Protein AF-A0A8C6SEX0-F1 (afdb_monomer)

pLDDT: mean 74.45, std 17.02, range [31.41, 92.81]

Seq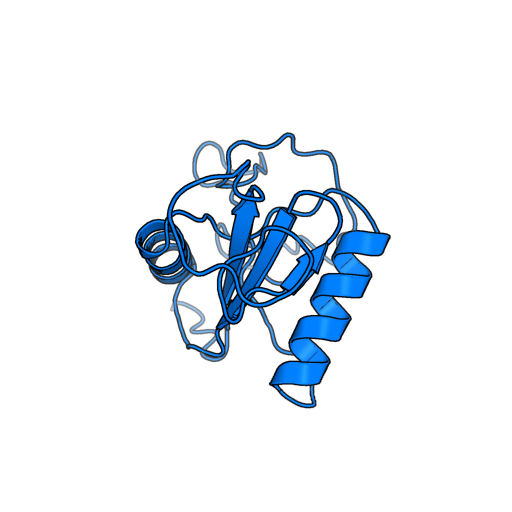uence (132 aa):
MASHCPLTALLCLAGALLTTGTPVNNDHGCPEGWSPFGTRCFKFFNTKATWTVAEKSCQSHGANLASIHSTEENTFIVALINQATGENRRTWIGAQDAIQEGQWMWSDGSVWDYLNWRTGEPNNHGGTSTSL

Radius of gyration: 14.86 Å; Cα contacts (8 Å, |Δi|>4): 209; chains: 1; bounding box: 38×41×29 Å

Nearest PDB structures (foldseek):
  1qdd-assembly1_A  TM=8.536E-01  e=1.589E-04  Homo sapiens
  7jud-assembly2_B  TM=8.936E-01  e=3.970E-04  Homo sapiens
  7l64-assembly1_A  TM=8.865E-01  e=2.436E-04  Homo sapiens
  7juf-assembly2_B  TM=8.482E-01  e=3.514E-04  Homo sapiens
  1tn3-assembly1_A  TM=8.313E-01  e=1.854E-02  Homo sapiens

Solvent-accessible surface area (backbone atoms only — not comparable to full-atom values): 7937 Å² total; per-residue (Å²): 130,85,83,79,75,88,63,26,22,30,30,26,29,29,72,39,56,87,77,90,90,71,95,72,86,70,95,60,54,33,62,90,88,38,48,66,55,87,70,32,20,36,37,80,41,96,45,78,51,54,68,73,56,35,35,53,53,18,46,76,70,74,23,23,22,28,72,63,78,47,72,68,53,50,52,49,52,53,50,53,46,28,71,75,66,78,45,91,59,46,26,36,38,14,46,31,20,82,91,42,84,94,47,73,37,31,70,68,70,54,80,78,77,56,83,85,58,57,95,77,49,90,60,94,79,78,70,69,60,52,64,90

Secondary structure (DSSP, 8-state):
-----TT-EEEEEEE---SSSS---SSSSPPTTPEEETTEEEEEE-----HHHHHHHHHHTT-EEPP---HHHHHHHHHHHHHHHSS---EEEEEE-SSSTT--EETT----------TT-S--SS-SEEE-

Mean predicted aligned error: 10.1 Å

Foldseek 3Di:
DDPCPFFAWFKWKDFQPPDDDDPDPDDDRDPPQWDDDPRMTMHTGRDGDDLVVRQVVNVVVVTGFADDADPVRVVVVQVNCCVVPVDRTWYFGQWWCVVHPPDTDGVVRDDPHDDPDDVCPPPPPDDTTGTD

Structure (mmCIF, N/CA/C/O backbone):
data_AF-A0A8C6SEX0-F1
#
_entry.id   AF-A0A8C6SEX0-F1
#
loop_
_atom_site.group_PDB
_atom_site.id
_atom_site.type_symbol
_atom_site.label_atom_id
_atom_site.label_alt_id
_atom_site.label_comp_id
_atom_site.label_asym_id
_atom_site.label_entity_id
_atom_site.label_seq_id
_atom_site.pdbx_PDB_ins_code
_atom_site.Cartn_x
_atom_site.Cartn_y
_atom_site.Cartn_z
_atom_site.occupancy
_atom_site.B_iso_or_equiv
_atom_site.auth_seq_id
_atom_site.auth_comp_id
_atom_site.auth_asym_id
_atom_site.auth_atom_id
_atom_site.pdbx_PDB_model_num
ATOM 1 N N . MET A 1 1 ? 19.710 9.499 -13.038 1.00 31.41 1 MET A N 1
ATOM 2 C CA . MET A 1 1 ? 19.847 8.045 -13.278 1.00 31.41 1 MET A CA 1
ATOM 3 C C . MET A 1 1 ? 19.084 7.364 -12.158 1.00 31.41 1 MET A C 1
ATOM 5 O O . MET A 1 1 ? 19.311 7.722 -11.012 1.00 31.41 1 MET A O 1
ATOM 9 N N . ALA A 1 2 ? 18.084 6.557 -12.513 1.00 31.77 2 ALA A N 1
ATOM 10 C CA . ALA A 1 2 ? 16.955 6.168 -11.670 1.00 31.77 2 ALA A CA 1
ATOM 11 C C . ALA A 1 2 ? 17.360 5.652 -10.278 1.00 31.77 2 ALA A C 1
ATOM 13 O O . ALA A 1 2 ? 18.127 4.694 -10.155 1.00 31.77 2 ALA A O 1
ATOM 14 N N . SER A 1 3 ? 16.824 6.306 -9.246 1.00 36.91 3 SER A N 1
ATOM 15 C CA . SER A 1 3 ? 16.956 5.947 -7.838 1.00 36.91 3 SER A CA 1
ATOM 16 C C . SER A 1 3 ? 16.358 4.564 -7.602 1.00 36.91 3 SER A C 1
ATOM 18 O O . SER A 1 3 ? 15.161 4.399 -7.392 1.00 36.91 3 SER A O 1
ATOM 20 N N . HIS A 1 4 ? 17.214 3.550 -7.656 1.00 39.91 4 HIS A N 1
ATOM 21 C CA . HIS A 1 4 ? 16.900 2.219 -7.173 1.00 39.91 4 HIS A CA 1
ATOM 22 C C . HIS A 1 4 ? 16.698 2.324 -5.657 1.00 39.91 4 HIS A C 1
ATOM 24 O O . HIS A 1 4 ? 17.674 2.420 -4.919 1.00 39.91 4 HIS A O 1
ATOM 30 N N . CYS A 1 5 ? 15.449 2.331 -5.186 1.00 42.06 5 CYS A N 1
ATOM 31 C CA . CYS A 1 5 ? 15.121 2.085 -3.782 1.00 42.06 5 CYS A CA 1
ATOM 32 C C . CYS A 1 5 ? 14.996 0.557 -3.600 1.00 42.06 5 CYS A C 1
ATOM 34 O O . CYS A 1 5 ? 13.954 -0.006 -3.928 1.00 42.06 5 CYS A O 1
ATOM 36 N N . PRO A 1 6 ? 16.040 -0.170 -3.154 1.00 47.25 6 PRO A N 1
ATOM 37 C CA . PRO A 1 6 ? 16.152 -1.615 -3.361 1.00 47.25 6 PRO A CA 1
ATOM 38 C C . PRO A 1 6 ? 15.595 -2.450 -2.191 1.00 47.25 6 PRO A C 1
ATOM 40 O O . PRO A 1 6 ? 16.091 -3.550 -1.923 1.00 47.25 6 PRO A O 1
ATOM 43 N N . LEU A 1 7 ? 14.605 -1.937 -1.452 1.00 52.19 7 LEU A N 1
ATOM 44 C CA . LEU A 1 7 ? 14.113 -2.543 -0.202 1.00 52.19 7 LEU A CA 1
ATOM 45 C C . LEU A 1 7 ? 12.588 -2.519 -0.035 1.00 52.19 7 LEU A C 1
ATOM 47 O O . LEU A 1 7 ? 12.109 -2.610 1.090 1.00 52.19 7 LEU A O 1
ATOM 51 N N . THR A 1 8 ? 11.821 -2.397 -1.113 1.00 64.31 8 THR A N 1
ATOM 52 C CA . THR A 1 8 ? 10.367 -2.282 -0.979 1.00 64.31 8 THR A CA 1
ATOM 53 C C . THR A 1 8 ? 9.709 -3.662 -0.966 1.00 64.31 8 THR A C 1
ATOM 55 O O . THR A 1 8 ? 9.817 -4.405 -1.943 1.00 64.31 8 THR A O 1
ATOM 58 N N . ALA A 1 9 ? 9.083 -4.009 0.161 1.00 76.88 9 ALA A N 1
ATOM 59 C CA . ALA A 1 9 ? 8.181 -5.153 0.303 1.00 76.88 9 ALA A CA 1
ATOM 60 C C . ALA A 1 9 ? 6.808 -4.829 -0.320 1.00 76.88 9 ALA A C 1
ATOM 62 O O . ALA A 1 9 ? 6.605 -3.713 -0.801 1.00 76.88 9 ALA A O 1
ATOM 63 N N . LEU A 1 10 ? 5.858 -5.767 -0.322 1.00 83.50 10 LEU A N 1
ATOM 64 C CA . LEU A 1 10 ? 4.512 -5.530 -0.860 1.00 83.50 10 LEU A CA 1
ATOM 65 C C . LEU A 1 10 ? 3.417 -6.013 0.090 1.00 83.50 10 LEU A C 1
ATOM 67 O O . LEU A 1 10 ? 3.567 -7.035 0.763 1.00 83.50 10 LEU A O 1
ATOM 71 N N . LEU A 1 11 ? 2.315 -5.269 0.127 1.00 83.31 11 LEU A N 1
ATOM 72 C CA . LEU A 1 11 ? 1.130 -5.602 0.902 1.00 83.31 11 LEU A CA 1
ATOM 73 C C . LEU A 1 11 ? -0.047 -5.809 -0.043 1.00 83.31 11 LEU A C 1
ATOM 75 O O . LEU A 1 11 ? -0.483 -4.872 -0.709 1.00 83.31 11 LEU A O 1
ATOM 79 N N . CYS A 1 12 ? -0.562 -7.032 -0.082 1.00 87.69 12 CYS A N 1
ATOM 80 C CA . CYS A 1 12 ? -1.740 -7.362 -0.867 1.00 87.69 12 CYS A CA 1
ATOM 81 C C . CYS A 1 12 ? -3.012 -7.260 -0.030 1.00 87.69 12 CYS A C 1
ATOM 83 O O . CYS A 1 12 ? -3.012 -7.589 1.158 1.00 87.69 12 CYS A O 1
ATOM 85 N N . LEU A 1 13 ? -4.096 -6.880 -0.696 1.00 88.88 13 LEU A N 1
ATOM 86 C CA . LEU A 1 13 ? -5.454 -6.803 -0.193 1.00 88.88 13 LEU A CA 1
ATOM 87 C C 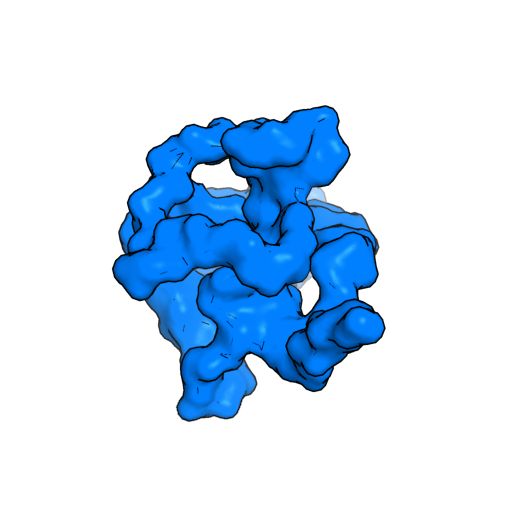. LEU A 1 13 ? -6.383 -7.645 -1.066 1.00 88.88 13 LEU A C 1
ATOM 89 O O . LEU A 1 13 ? -6.445 -7.461 -2.281 1.00 88.88 13 LEU A O 1
ATOM 93 N N . ALA A 1 14 ? -7.167 -8.499 -0.422 1.00 83.31 14 ALA A N 1
ATOM 94 C CA . ALA A 1 14 ? -8.305 -9.180 -1.018 1.00 83.31 14 ALA A CA 1
ATOM 95 C C . ALA A 1 14 ? -9.577 -8.874 -0.216 1.00 83.31 14 ALA A C 1
ATOM 97 O O . ALA A 1 14 ? -9.526 -8.660 0.998 1.00 83.31 14 ALA A O 1
ATOM 98 N N . GLY A 1 15 ? -10.735 -8.889 -0.876 1.00 76.69 15 GLY A N 1
ATOM 99 C CA . GLY A 1 15 ? -12.012 -8.949 -0.165 1.00 76.69 15 GLY A CA 1
ATOM 100 C C . GLY A 1 15 ? -12.150 -10.282 0.576 1.00 76.69 15 GLY A C 1
ATOM 101 O O . GLY A 1 15 ? -11.648 -11.306 0.105 1.00 76.69 15 GLY A O 1
ATOM 102 N N . ALA A 1 16 ? -12.828 -10.288 1.725 1.00 64.12 16 ALA A N 1
ATOM 103 C CA . ALA A 1 16 ? -13.193 -11.536 2.385 1.00 64.12 16 ALA A CA 1
ATOM 104 C C . ALA A 1 16 ? -14.044 -12.388 1.435 1.00 64.12 16 ALA A C 1
ATOM 106 O O . ALA A 1 16 ? -14.990 -11.901 0.808 1.00 64.12 16 ALA A O 1
ATOM 107 N N . LEU A 1 17 ? -13.702 -13.670 1.318 1.00 63.94 17 LEU A N 1
ATOM 108 C CA . LEU A 1 17 ? -14.467 -14.593 0.491 1.00 63.94 17 LEU A CA 1
ATOM 109 C C . LEU A 1 17 ? -15.787 -14.877 1.208 1.00 63.94 17 LEU A C 1
ATOM 111 O O . LEU A 1 17 ? -15.811 -15.530 2.253 1.00 63.94 17 LEU A O 1
ATOM 115 N N . LEU A 1 18 ? -16.900 -14.413 0.638 1.00 52.22 18 LEU A N 1
ATOM 116 C CA . LEU A 1 18 ? -18.242 -14.770 1.095 1.00 52.22 18 LEU A CA 1
ATOM 117 C C . LEU A 1 18 ? -18.566 -16.229 0.693 1.00 52.22 18 LEU A C 1
ATOM 119 O O . LEU A 1 18 ? -19.391 -16.486 -0.171 1.00 52.22 18 LEU A O 1
ATOM 123 N N . THR A 1 19 ? -17.922 -17.187 1.370 1.00 47.25 19 THR A N 1
ATOM 124 C CA . THR A 1 19 ? -18.272 -18.618 1.543 1.00 47.25 19 THR A CA 1
ATOM 125 C C . THR A 1 19 ? -18.335 -19.598 0.345 1.00 47.25 19 THR A C 1
ATOM 127 O O . THR A 1 19 ? -18.747 -19.291 -0.766 1.00 47.25 19 THR A O 1
ATOM 130 N N . THR A 1 20 ? -18.030 -20.862 0.695 1.00 47.47 20 THR A N 1
ATOM 131 C CA . THR A 1 20 ? -18.206 -22.166 0.005 1.00 47.47 20 THR A CA 1
ATOM 132 C C . THR A 1 20 ? -17.145 -22.610 -1.022 1.00 47.47 20 THR A C 1
ATOM 134 O O . THR A 1 20 ? -17.305 -22.440 -2.223 1.00 47.47 20 THR A O 1
ATOM 137 N N . GLY A 1 21 ? -16.082 -23.292 -0.556 1.00 53.91 21 GLY A N 1
ATOM 138 C CA . GLY A 1 21 ? -15.337 -24.225 -1.424 1.00 53.91 21 GLY A CA 1
ATOM 139 C C . GLY A 1 21 ? -13.869 -24.516 -1.093 1.00 53.91 21 GLY A C 1
ATOM 140 O O . GLY A 1 21 ? -13.335 -25.500 -1.596 1.00 53.91 21 GLY A O 1
ATOM 141 N N . THR A 1 22 ? -13.204 -23.726 -0.250 1.00 50.91 22 THR A N 1
ATOM 142 C CA . THR A 1 22 ? -11.818 -23.985 0.185 1.00 50.91 22 THR A CA 1
ATOM 143 C C . THR A 1 22 ? -11.791 -24.472 1.638 1.00 50.91 22 THR A C 1
ATOM 145 O O . THR A 1 22 ? -12.669 -24.081 2.411 1.00 50.91 22 THR A O 1
ATOM 148 N N . PRO A 1 23 ? -10.835 -25.334 2.047 1.00 55.47 23 PRO A N 1
ATOM 149 C CA . PRO A 1 23 ? -10.669 -25.706 3.451 1.00 55.47 23 PRO A CA 1
ATOM 150 C C . PRO A 1 23 ? -10.205 -24.478 4.252 1.00 55.47 23 PRO A C 1
ATOM 152 O O . PRO A 1 23 ? -9.017 -24.222 4.421 1.00 55.47 23 PRO A O 1
ATOM 155 N N . VAL A 1 24 ? -11.172 -23.677 4.697 1.00 57.28 24 VAL A N 1
ATOM 156 C CA . VAL A 1 24 ? -11.002 -22.499 5.552 1.00 57.28 24 VAL A CA 1
ATOM 157 C C . VAL A 1 24 ? -10.795 -22.943 6.994 1.00 57.28 24 VAL A C 1
ATOM 159 O O . VAL A 1 24 ? -11.721 -22.956 7.798 1.00 57.28 24 VAL A O 1
ATOM 162 N N . ASN A 1 25 ? -9.562 -23.295 7.339 1.00 60.38 25 ASN A N 1
ATOM 163 C CA . ASN A 1 25 ? -9.174 -23.474 8.734 1.00 60.38 25 ASN A CA 1
ATOM 164 C C . ASN A 1 25 ? -8.497 -22.195 9.245 1.00 60.38 25 ASN A C 1
ATOM 166 O O . ASN A 1 25 ? -7.272 -22.115 9.287 1.00 60.38 25 ASN A O 1
ATOM 170 N N . ASN A 1 26 ? -9.316 -21.187 9.573 1.00 55.97 26 ASN A N 1
ATOM 171 C CA . ASN A 1 26 ? -9.331 -20.473 10.864 1.00 55.97 26 ASN A CA 1
ATOM 172 C C . ASN A 1 26 ? -9.984 -19.070 10.765 1.00 55.97 26 ASN A C 1
ATOM 174 O O . ASN A 1 26 ? -9.416 -18.091 10.290 1.00 55.97 26 ASN A O 1
ATOM 178 N N . ASP A 1 27 ? -11.222 -19.059 11.259 1.00 58.81 27 ASP A N 1
ATOM 179 C CA . ASP A 1 27 ? -11.984 -18.037 11.995 1.00 58.81 27 ASP A CA 1
ATOM 180 C C . ASP A 1 27 ? -12.508 -16.734 11.363 1.00 58.81 27 ASP A C 1
ATOM 182 O O . ASP A 1 27 ? -13.463 -16.200 11.912 1.00 58.81 27 ASP A O 1
ATOM 186 N N . HIS A 1 28 ? -12.057 -16.224 10.210 1.00 64.44 28 HIS A N 1
ATOM 187 C CA . HIS A 1 28 ? -12.594 -14.917 9.735 1.00 64.44 28 HIS A CA 1
ATOM 188 C C . HIS A 1 28 ? -12.790 -14.752 8.215 1.00 64.44 28 HIS A C 1
ATOM 190 O O . HIS A 1 28 ? -12.813 -13.635 7.708 1.00 64.44 28 HIS A O 1
ATOM 196 N N . GLY A 1 29 ? -12.946 -15.843 7.457 1.00 79.69 29 GLY A N 1
ATOM 197 C CA . GLY A 1 29 ? -13.265 -15.759 6.018 1.00 79.69 29 GLY A CA 1
ATOM 198 C C . GLY A 1 29 ? -12.102 -15.327 5.108 1.00 79.69 29 GLY A C 1
ATOM 199 O O . GLY A 1 29 ? -12.321 -15.030 3.932 1.00 79.69 29 GLY A O 1
ATOM 200 N N . CYS A 1 30 ? -10.871 -15.324 5.629 1.00 85.56 30 CYS A N 1
ATOM 201 C CA . CYS A 1 30 ? -9.654 -15.087 4.855 1.00 85.56 30 CYS A CA 1
ATOM 202 C C . CYS A 1 30 ? -8.939 -16.400 4.488 1.00 85.56 30 CYS A C 1
ATOM 204 O O . CYS A 1 30 ? -9.015 -17.368 5.249 1.00 85.56 30 CYS A O 1
ATOM 206 N N . PRO A 1 31 ? -8.231 -16.461 3.341 1.00 86.00 31 PRO A N 1
ATOM 207 C CA . PRO A 1 31 ? -7.420 -17.625 2.990 1.00 86.00 31 PRO A CA 1
ATOM 208 C C . PRO A 1 31 ? -6.254 -17.839 3.970 1.00 86.00 31 PRO A C 1
ATOM 210 O O . PRO A 1 31 ? -5.834 -16.920 4.672 1.00 86.00 31 PRO A O 1
ATOM 213 N N . GLU A 1 32 ? -5.675 -19.041 3.982 1.00 84.69 32 GLU A N 1
ATOM 214 C CA . GLU A 1 32 ? -4.553 -19.366 4.870 1.00 84.69 32 GLU A CA 1
ATOM 215 C C . GLU A 1 32 ? -3.360 -18.404 4.687 1.00 84.69 32 GLU A C 1
ATOM 217 O O . GLU A 1 32 ? -2.917 -18.084 3.574 1.00 84.69 32 GLU A O 1
ATOM 222 N N . GLY A 1 33 ? -2.833 -17.920 5.814 1.00 86.00 33 GLY A N 1
ATOM 223 C CA . GLY A 1 33 ? -1.729 -16.962 5.846 1.00 86.00 33 GLY A CA 1
ATOM 224 C C . GLY A 1 33 ? -2.108 -15.545 5.406 1.00 86.00 33 GLY A C 1
ATOM 225 O O . GLY A 1 33 ? -1.206 -14.773 5.083 1.00 86.00 33 GLY A O 1
ATOM 226 N N . TRP A 1 34 ? -3.401 -15.217 5.352 1.00 90.31 34 TRP A N 1
ATOM 227 C CA . TRP A 1 34 ? -3.903 -13.847 5.256 1.00 90.31 34 TRP A CA 1
ATOM 228 C C . TRP A 1 34 ? -4.429 -13.388 6.614 1.00 90.31 34 TRP A C 1
ATOM 230 O O . TRP A 1 34 ? -5.051 -14.153 7.350 1.00 90.31 34 TRP A O 1
ATOM 240 N N . SER A 1 35 ? -4.191 -12.125 6.933 1.00 91.31 35 SER A N 1
ATOM 241 C CA . SER A 1 35 ? -4.602 -11.493 8.178 1.00 91.31 35 SER A CA 1
ATOM 242 C C . SER A 1 35 ? -5.916 -10.729 7.966 1.00 91.31 35 SER A C 1
ATOM 244 O O . SER A 1 35 ? -5.961 -9.834 7.119 1.00 91.31 35 SER A O 1
ATOM 246 N N . PRO A 1 36 ? -6.990 -11.071 8.695 1.00 91.00 36 PRO A N 1
ATOM 247 C CA . PRO A 1 36 ? -8.280 -10.403 8.574 1.00 91.00 36 PRO A CA 1
ATOM 248 C C . PRO A 1 36 ? -8.273 -9.028 9.252 1.00 91.00 36 PRO A C 1
ATOM 250 O O . PRO A 1 36 ? -7.735 -8.869 10.347 1.00 91.00 36 PRO A O 1
ATOM 253 N N . PHE A 1 37 ? -8.941 -8.058 8.631 1.00 89.50 37 PHE A N 1
ATOM 254 C CA . PHE A 1 37 ? -9.320 -6.786 9.240 1.00 89.50 37 PHE A CA 1
ATOM 255 C C . PHE A 1 37 ? -10.684 -6.352 8.688 1.00 89.50 37 PHE A C 1
ATOM 257 O O . PHE A 1 37 ? -10.827 -6.013 7.512 1.00 89.50 37 PHE A O 1
ATOM 264 N N . GLY A 1 38 ? -11.720 -6.418 9.529 1.00 86.50 38 GLY A N 1
ATOM 265 C CA . GLY A 1 38 ? -13.103 -6.232 9.088 1.00 86.50 38 GLY A CA 1
ATOM 266 C C . GLY A 1 38 ? -13.505 -7.278 8.040 1.00 86.50 38 GLY A C 1
ATOM 267 O O . GLY A 1 38 ? -13.389 -8.476 8.277 1.00 86.50 38 GLY A O 1
ATOM 268 N N . THR A 1 39 ? -13.965 -6.824 6.874 1.00 85.75 39 THR A N 1
ATOM 269 C CA . THR A 1 39 ? -14.350 -7.670 5.726 1.00 85.75 39 TH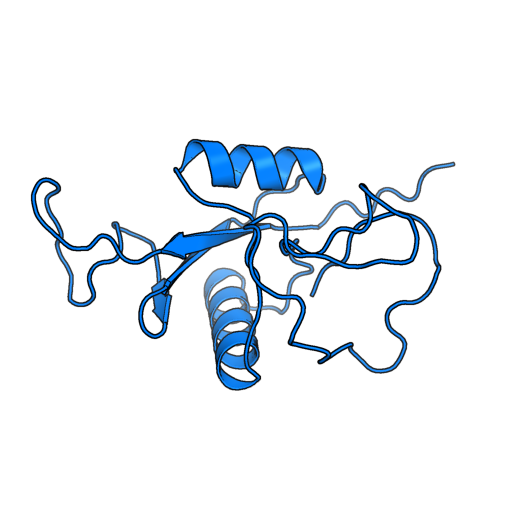R A CA 1
ATOM 270 C C . THR A 1 39 ? -13.236 -7.812 4.684 1.00 85.75 39 THR A C 1
ATOM 272 O O . THR A 1 39 ? -13.496 -8.179 3.536 1.00 85.75 39 THR A O 1
ATOM 275 N N . ARG A 1 40 ? -11.996 -7.477 5.047 1.00 88.62 40 ARG A N 1
ATOM 276 C CA . ARG A 1 40 ? -10.840 -7.442 4.147 1.00 88.62 40 ARG A CA 1
ATOM 277 C C . ARG A 1 40 ? -9.725 -8.333 4.676 1.00 88.62 40 ARG A C 1
ATOM 279 O O . ARG A 1 40 ? -9.569 -8.519 5.881 1.00 88.62 40 ARG A O 1
ATOM 286 N N . CYS A 1 41 ? -8.960 -8.890 3.752 1.00 92.19 41 CYS A N 1
ATOM 287 C CA . CYS A 1 41 ? -7.871 -9.811 4.020 1.00 92.19 41 CYS A CA 1
ATOM 288 C C . CYS A 1 41 ? -6.572 -9.198 3.517 1.00 92.19 41 CYS A C 1
ATOM 290 O O . CYS A 1 41 ? -6.469 -8.837 2.345 1.00 92.19 41 CYS A O 1
ATOM 292 N N . PHE A 1 42 ? -5.566 -9.137 4.381 1.00 92.19 42 PHE A N 1
ATOM 293 C CA . PHE A 1 42 ? -4.272 -8.538 4.077 1.00 92.19 42 PHE A CA 1
ATOM 294 C C . PHE A 1 42 ? -3.169 -9.582 4.124 1.00 92.19 42 PHE A C 1
ATOM 296 O O . PHE A 1 42 ? -3.170 -10.463 4.983 1.00 92.19 42 PHE A O 1
ATOM 303 N N . LYS A 1 43 ? -2.195 -9.482 3.224 1.00 92.06 43 LYS A N 1
ATOM 304 C CA . LY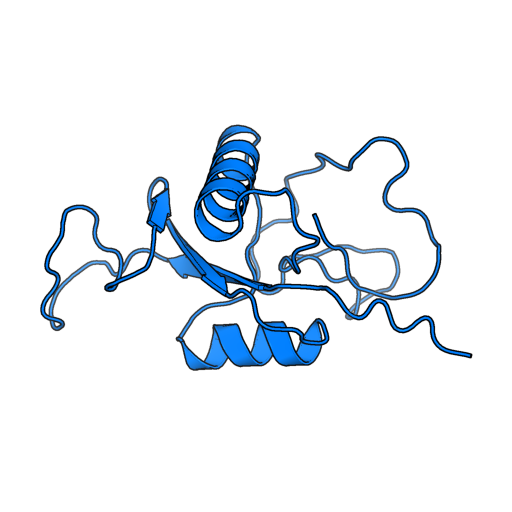S A 1 43 ? -1.011 -10.338 3.267 1.00 92.06 43 LYS A CA 1
ATOM 305 C C . LYS A 1 43 ? 0.233 -9.557 2.917 1.00 92.06 43 LYS A C 1
ATOM 307 O O . LYS A 1 43 ? 0.349 -8.985 1.836 1.00 92.06 43 LYS A O 1
ATOM 312 N N . PHE A 1 44 ? 1.167 -9.558 3.856 1.00 91.19 44 PHE A N 1
ATOM 313 C CA . PHE A 1 44 ? 2.473 -8.958 3.675 1.00 91.19 44 PHE A CA 1
ATOM 314 C C . PHE A 1 44 ? 3.437 -9.969 3.053 1.00 91.19 44 PHE A C 1
ATOM 316 O O . PHE A 1 44 ? 3.592 -11.086 3.550 1.00 91.19 44 PHE A O 1
ATOM 323 N N . PHE A 1 45 ? 4.120 -9.556 1.992 1.00 88.25 45 PHE A N 1
ATOM 324 C CA . PHE A 1 45 ? 5.190 -10.320 1.371 1.00 88.25 45 PHE A CA 1
ATOM 325 C C . PHE A 1 45 ? 6.490 -9.525 1.456 1.00 88.25 45 PHE A C 1
ATOM 327 O O . PHE A 1 45 ? 6.638 -8.456 0.860 1.00 88.25 45 PHE A O 1
ATOM 334 N N . ASN A 1 46 ? 7.472 -10.084 2.163 1.00 86.25 46 ASN A N 1
ATOM 335 C CA . ASN A 1 46 ? 8.812 -9.512 2.289 1.00 86.25 46 ASN A CA 1
ATOM 336 C C . ASN A 1 46 ? 9.655 -9.797 1.032 1.00 86.25 46 ASN A C 1
ATOM 338 O O . ASN A 1 46 ? 10.704 -10.441 1.091 1.00 86.25 46 ASN A O 1
ATOM 342 N N . THR A 1 47 ? 9.164 -9.368 -0.129 1.00 81.50 47 THR A N 1
ATOM 343 C CA . THR A 1 47 ? 9.791 -9.601 -1.431 1.00 81.50 47 THR A CA 1
ATOM 344 C C . THR A 1 47 ? 10.106 -8.273 -2.092 1.00 81.50 47 THR A C 1
ATOM 346 O O . THR A 1 47 ? 9.247 -7.407 -2.203 1.00 81.50 47 THR A O 1
ATOM 349 N N . LYS A 1 48 ? 11.349 -8.128 -2.556 1.00 81.44 48 LYS A N 1
ATOM 350 C CA . LYS A 1 48 ? 11.792 -6.932 -3.272 1.00 81.44 48 LYS A CA 1
ATOM 351 C C . LYS A 1 48 ? 11.169 -6.905 -4.662 1.00 81.44 48 LYS A C 1
ATOM 353 O O . LYS A 1 48 ? 11.477 -7.764 -5.485 1.00 81.44 48 LYS A O 1
ATOM 358 N N . ALA A 1 49 ? 10.344 -5.902 -4.924 1.00 81.19 49 ALA A N 1
ATOM 359 C CA . ALA A 1 49 ? 9.690 -5.718 -6.212 1.00 81.19 49 ALA A CA 1
ATOM 360 C C . ALA A 1 49 ? 9.581 -4.230 -6.569 1.00 81.19 49 ALA A C 1
ATOM 362 O O . ALA A 1 49 ? 9.622 -3.362 -5.697 1.00 81.19 49 ALA A O 1
ATOM 363 N N . THR A 1 50 ? 9.429 -3.923 -7.857 1.00 84.00 50 THR A N 1
ATOM 364 C CA . THR A 1 50 ? 8.892 -2.621 -8.281 1.00 84.00 50 THR A CA 1
ATOM 365 C C . THR A 1 50 ? 7.384 -2.597 -8.035 1.00 84.00 50 THR A C 1
ATOM 367 O O . THR A 1 50 ? 6.774 -3.663 -7.951 1.00 84.00 50 THR A O 1
ATOM 370 N N . TRP A 1 51 ? 6.768 -1.412 -7.972 1.00 85.06 51 TRP A N 1
ATOM 371 C CA . TRP A 1 51 ? 5.319 -1.289 -7.770 1.00 85.06 51 TRP A CA 1
ATOM 372 C C . TRP A 1 51 ? 4.520 -2.145 -8.768 1.00 85.06 51 TRP A C 1
ATOM 374 O O . TRP A 1 51 ? 3.690 -2.956 -8.376 1.00 85.06 51 TRP A O 1
ATOM 384 N N . THR A 1 52 ? 4.862 -2.081 -10.060 1.00 85.06 52 THR A N 1
ATOM 385 C CA . THR A 1 52 ? 4.184 -2.867 -11.105 1.00 85.06 52 THR A CA 1
ATOM 386 C C . THR A 1 52 ? 4.343 -4.377 -10.922 1.00 85.06 52 THR A C 1
ATOM 388 O O . THR A 1 52 ? 3.415 -5.136 -11.198 1.00 85.06 52 THR A O 1
ATOM 391 N N . VAL A 1 53 ? 5.521 -4.842 -10.490 1.00 88.38 53 VAL A N 1
ATOM 392 C CA . VAL A 1 53 ? 5.745 -6.269 -10.203 1.00 88.38 53 VAL A CA 1
ATOM 393 C C . VAL A 1 53 ? 4.968 -6.683 -8.955 1.00 88.38 53 VAL A C 1
ATOM 395 O O . VAL A 1 53 ? 4.407 -7.775 -8.924 1.00 88.38 53 VAL A O 1
ATOM 398 N N . ALA A 1 54 ? 4.895 -5.803 -7.960 1.00 86.62 54 ALA A N 1
ATOM 399 C CA . ALA A 1 54 ? 4.169 -6.043 -6.729 1.00 86.62 54 ALA A CA 1
ATOM 400 C C . ALA A 1 54 ? 2.654 -6.153 -6.960 1.00 86.62 54 ALA A C 1
ATOM 402 O O . ALA A 1 54 ? 2.044 -7.125 -6.520 1.00 86.62 54 ALA A O 1
ATOM 403 N N . GLU A 1 55 ? 2.076 -5.237 -7.741 1.00 88.75 55 GLU A N 1
ATOM 404 C CA . GLU A 1 55 ? 0.669 -5.279 -8.157 1.00 88.75 55 GLU A CA 1
ATOM 405 C C . GLU A 1 55 ? 0.348 -6.573 -8.911 1.00 88.75 55 GLU A C 1
ATOM 407 O O . GLU A 1 55 ? -0.580 -7.290 -8.544 1.00 88.75 55 GLU A O 1
ATOM 412 N N . LYS A 1 56 ? 1.171 -6.955 -9.896 1.00 90.00 56 LYS A N 1
ATOM 413 C CA . LYS A 1 56 ? 0.997 -8.233 -10.610 1.00 90.00 56 LYS A CA 1
ATOM 414 C C . LYS A 1 56 ? 1.093 -9.446 -9.682 1.00 90.00 56 LYS A C 1
ATOM 416 O O . LYS A 1 56 ? 0.378 -10.426 -9.884 1.00 90.00 56 LYS A O 1
ATOM 421 N N . SER A 1 57 ? 1.961 -9.392 -8.671 1.00 89.94 57 SER A N 1
ATOM 422 C CA . SER A 1 57 ? 2.065 -10.452 -7.668 1.00 89.94 57 SER A CA 1
ATOM 423 C C . SER A 1 57 ? 0.773 -10.569 -6.863 1.00 89.94 57 SER A C 1
ATOM 425 O O . SER A 1 57 ? 0.267 -11.679 -6.710 1.00 89.94 57 SER A O 1
ATOM 427 N N . CYS A 1 58 ? 0.197 -9.455 -6.405 1.00 89.44 58 CYS A N 1
ATOM 428 C CA . CYS A 1 58 ? -1.096 -9.476 -5.720 1.00 89.44 58 CYS A CA 1
ATOM 429 C C . CYS A 1 58 ? -2.211 -10.002 -6.632 1.00 89.44 58 CYS A C 1
ATOM 431 O O . CYS A 1 58 ? -2.957 -10.893 -6.226 1.00 89.44 58 CYS A O 1
ATOM 433 N N . GLN A 1 59 ? -2.251 -9.570 -7.894 1.00 91.00 59 GLN A N 1
ATOM 434 C CA . GLN A 1 59 ? -3.233 -10.043 -8.879 1.00 91.00 59 GLN A CA 1
ATOM 435 C C . GLN A 1 59 ? -3.139 -11.552 -9.125 1.00 91.00 59 GLN A C 1
ATOM 437 O O . GLN A 1 59 ? -4.165 -12.214 -9.272 1.00 91.00 59 GLN A O 1
ATOM 442 N N . SER A 1 60 ? -1.934 -12.132 -9.083 1.00 90.75 60 SER A N 1
ATOM 443 C CA . SER A 1 60 ? -1.750 -13.589 -9.185 1.00 90.75 60 SER A CA 1
ATOM 444 C C . SER A 1 60 ? -2.368 -14.374 -8.017 1.00 90.75 60 SER A C 1
ATOM 446 O O . SER A 1 60 ? -2.652 -15.562 -8.154 1.00 90.75 60 SER A O 1
ATOM 448 N N . HIS A 1 61 ? -2.629 -13.702 -6.892 1.00 86.62 61 HIS A N 1
ATOM 449 C CA . HIS A 1 61 ? -3.346 -14.238 -5.737 1.00 86.62 61 HIS A CA 1
ATOM 450 C C . HIS A 1 61 ? -4.836 -13.848 -5.708 1.00 86.62 61 HIS A C 1
ATOM 452 O O . HIS A 1 61 ? -5.499 -14.099 -4.704 1.00 86.62 61 HIS A O 1
ATOM 458 N N . GLY A 1 62 ? -5.371 -13.242 -6.776 1.00 88.94 62 GLY A N 1
ATOM 459 C CA . GLY A 1 62 ? -6.749 -12.736 -6.801 1.00 88.94 62 GLY A CA 1
ATOM 460 C C . GLY A 1 62 ? -6.956 -11.499 -5.917 1.00 88.94 62 GLY A C 1
ATOM 461 O O . GLY A 1 62 ? -8.050 -11.295 -5.399 1.00 88.94 62 GLY A O 1
ATOM 462 N N . ALA A 1 63 ? -5.897 -10.716 -5.713 1.00 92.06 63 ALA A N 1
ATOM 463 C CA . ALA A 1 63 ? -5.837 -9.543 -4.846 1.00 92.06 63 ALA A CA 1
ATOM 464 C C . ALA A 1 63 ? -5.281 -8.325 -5.607 1.00 92.06 63 ALA A C 1
ATOM 466 O O . ALA A 1 63 ? -4.808 -8.447 -6.734 1.00 92.06 63 ALA A O 1
ATOM 467 N N . ASN A 1 64 ? -5.256 -7.160 -4.972 1.00 92.81 64 ASN A N 1
ATOM 468 C CA . ASN A 1 64 ? -4.547 -5.969 -5.456 1.00 92.81 64 ASN A CA 1
ATOM 469 C C . ASN A 1 64 ? -3.540 -5.510 -4.399 1.00 92.81 64 ASN A C 1
ATOM 471 O O . ASN A 1 64 ? -3.552 -6.021 -3.277 1.00 92.81 64 ASN A O 1
ATOM 475 N N . LEU A 1 65 ? -2.649 -4.571 -4.720 1.00 91.19 65 LEU A N 1
ATOM 476 C CA . LEU A 1 65 ? -1.933 -3.862 -3.662 1.00 91.19 65 LEU A CA 1
ATOM 477 C C . LEU A 1 65 ? -2.930 -3.141 -2.749 1.00 91.19 65 LEU A C 1
ATOM 479 O O . LEU A 1 65 ? -3.953 -2.628 -3.198 1.00 91.19 65 LEU A O 1
ATOM 483 N N . ALA A 1 66 ? -2.630 -3.117 -1.454 1.00 90.56 66 ALA A N 1
ATOM 484 C CA . ALA A 1 66 ? -3.573 -2.643 -0.456 1.00 90.56 66 ALA A CA 1
ATOM 485 C C . ALA A 1 66 ? -3.917 -1.160 -0.616 1.00 90.56 66 ALA A C 1
ATOM 487 O O . ALA A 1 66 ? -3.029 -0.305 -0.634 1.00 90.56 66 ALA A O 1
ATOM 488 N N . SER A 1 67 ? -5.214 -0.876 -0.691 1.00 90.31 67 SER A N 1
ATOM 489 C CA . SER A 1 67 ? -5.800 0.416 -0.347 1.00 90.31 67 SER A CA 1
ATOM 490 C C . SER A 1 67 ? -5.855 0.595 1.165 1.00 90.31 67 SER A C 1
ATOM 492 O O . SER A 1 67 ? -5.776 -0.387 1.902 1.00 90.31 67 SER A O 1
ATOM 494 N N . ILE A 1 68 ? -5.979 1.837 1.629 1.00 88.56 68 ILE A N 1
ATOM 495 C CA . ILE A 1 68 ? -6.226 2.159 3.037 1.00 88.56 68 ILE A CA 1
ATOM 496 C C . ILE A 1 6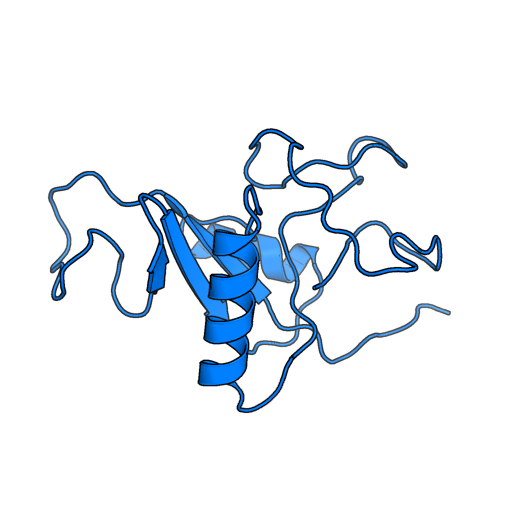8 ? -7.394 3.124 3.108 1.00 88.56 68 ILE A C 1
ATOM 498 O O . ILE A 1 68 ? -7.406 4.103 2.367 1.00 88.56 68 ILE A O 1
ATOM 502 N N . HIS A 1 69 ? -8.333 2.860 4.015 1.00 88.62 69 HIS A N 1
ATOM 503 C CA . HIS A 1 69 ? -9.559 3.646 4.174 1.00 88.62 69 HIS A CA 1
ATOM 504 C C . HIS A 1 69 ? -9.797 4.130 5.608 1.00 88.62 69 HIS A C 1
ATOM 506 O O . HIS A 1 69 ? -10.747 4.867 5.868 1.00 88.62 69 HIS A O 1
ATOM 512 N N . SER A 1 70 ? -8.952 3.745 6.569 1.00 86.38 70 SER A N 1
ATOM 513 C CA . SER A 1 70 ? -9.046 4.264 7.934 1.00 86.38 70 SER A CA 1
ATOM 514 C C . SER A 1 70 ? -7.714 4.273 8.679 1.00 86.38 70 SER A C 1
ATOM 516 O O . SER A 1 70 ? -6.753 3.586 8.323 1.00 86.38 70 SER A O 1
ATOM 518 N N . THR A 1 71 ? -7.663 5.058 9.757 1.00 85.12 71 THR A N 1
ATOM 519 C CA . THR A 1 71 ? -6.495 5.114 10.643 1.00 85.12 71 THR A CA 1
ATOM 520 C C . THR A 1 71 ? -6.262 3.765 11.317 1.00 85.12 71 THR A C 1
ATOM 522 O O . THR A 1 71 ? -5.120 3.332 11.446 1.00 85.12 71 THR A O 1
ATOM 525 N N . GLU A 1 72 ? -7.332 3.074 11.704 1.00 87.56 72 GLU A N 1
ATOM 526 C CA . GLU A 1 72 ? -7.284 1.756 12.338 1.00 87.56 72 GLU A CA 1
ATOM 527 C C . GLU A 1 72 ? -6.706 0.708 11.387 1.00 87.56 72 GLU A C 1
ATOM 529 O O . GLU A 1 72 ? -5.893 -0.117 11.803 1.00 87.56 72 GLU A O 1
ATOM 534 N N . GLU A 1 73 ? -7.076 0.773 10.107 1.00 88.38 73 GLU A N 1
ATOM 535 C CA . GLU A 1 73 ? -6.522 -0.091 9.071 1.00 88.38 73 GLU A CA 1
ATOM 536 C C . GLU A 1 73 ? -5.029 0.172 8.875 1.00 88.38 73 GLU A C 1
ATOM 538 O O . GLU A 1 73 ? -4.227 -0.760 8.867 1.00 88.38 73 GLU A O 1
ATOM 543 N N . ASN A 1 74 ? -4.628 1.441 8.794 1.00 86.38 74 ASN A N 1
ATOM 544 C CA . ASN A 1 74 ? -3.218 1.805 8.710 1.00 86.38 74 ASN A CA 1
ATOM 545 C C . ASN A 1 74 ? -2.422 1.301 9.925 1.00 86.38 74 ASN A C 1
ATOM 547 O O . ASN A 1 74 ? -1.334 0.746 9.773 1.00 86.38 74 ASN A O 1
ATOM 551 N N . THR A 1 75 ? -2.966 1.445 11.135 1.00 88.69 75 THR A N 1
ATOM 552 C CA . THR A 1 75 ? -2.348 0.924 12.362 1.00 88.69 75 THR A CA 1
ATOM 553 C C . THR A 1 75 ? -2.225 -0.597 12.329 1.00 88.69 75 THR A C 1
ATOM 555 O O . THR A 1 75 ? -1.171 -1.130 12.683 1.00 88.69 75 THR A O 1
ATOM 558 N N . PHE A 1 76 ? -3.265 -1.297 11.875 1.00 90.50 76 PHE A N 1
ATOM 559 C CA . PHE A 1 76 ? -3.243 -2.745 11.694 1.00 90.50 76 PHE A CA 1
ATOM 560 C C . PHE A 1 76 ? -2.158 -3.175 10.699 1.00 90.50 76 PHE A C 1
ATOM 562 O O . PHE A 1 76 ? -1.376 -4.076 10.995 1.00 90.50 76 PHE A O 1
ATOM 569 N N . ILE A 1 77 ? -2.053 -2.493 9.558 1.00 89.12 77 ILE A N 1
ATOM 570 C CA . ILE A 1 77 ? -1.043 -2.761 8.529 1.00 89.12 77 ILE A CA 1
ATOM 571 C C . ILE A 1 77 ? 0.373 -2.576 9.080 1.00 89.12 77 ILE A C 1
ATOM 573 O O . ILE A 1 77 ? 1.229 -3.443 8.898 1.00 89.12 77 ILE A O 1
ATOM 577 N N . VAL A 1 78 ? 0.624 -1.477 9.794 1.00 87.00 78 VAL A N 1
ATOM 578 C CA . VAL A 1 78 ? 1.926 -1.222 10.426 1.00 87.00 78 VAL A CA 1
ATOM 579 C C . VAL A 1 78 ? 2.262 -2.317 11.441 1.00 87.00 78 VAL A C 1
ATOM 581 O O . VAL A 1 78 ? 3.396 -2.799 11.472 1.00 87.00 78 VAL A O 1
ATOM 584 N N . ALA A 1 79 ? 1.291 -2.752 12.249 1.00 88.50 79 ALA A N 1
ATOM 585 C CA . ALA A 1 79 ? 1.481 -3.850 13.193 1.00 88.50 79 ALA A CA 1
ATOM 586 C C . ALA A 1 79 ? 1.785 -5.179 12.480 1.00 88.50 79 ALA A C 1
ATOM 588 O O . ALA A 1 79 ? 2.711 -5.882 12.885 1.00 88.50 79 ALA A O 1
ATOM 589 N N . LEU A 1 80 ? 1.071 -5.485 11.391 1.00 89.19 80 LEU A N 1
ATOM 590 C CA . LEU A 1 80 ? 1.280 -6.680 10.572 1.00 89.19 80 LEU A CA 1
ATOM 591 C C . LEU A 1 80 ? 2.696 -6.725 9.983 1.00 89.19 80 LEU A C 1
ATOM 593 O O . LEU A 1 80 ? 3.370 -7.752 10.071 1.00 89.19 80 LEU A O 1
ATOM 597 N N . ILE A 1 81 ? 3.164 -5.607 9.419 1.00 86.31 81 ILE A N 1
ATOM 598 C CA . ILE A 1 81 ? 4.522 -5.490 8.870 1.00 86.31 81 ILE A CA 1
ATOM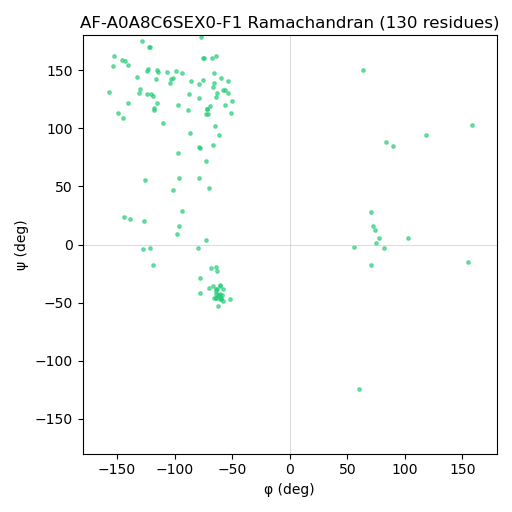 599 C C . ILE A 1 81 ? 5.545 -5.697 9.987 1.00 86.31 81 ILE A C 1
ATOM 601 O O . ILE A 1 81 ? 6.391 -6.581 9.876 1.00 86.31 81 ILE A O 1
ATOM 605 N N . ASN A 1 82 ? 5.424 -4.953 11.091 1.00 86.50 82 ASN A N 1
ATOM 606 C CA . ASN A 1 82 ? 6.347 -5.050 12.224 1.00 86.50 82 ASN A CA 1
ATOM 607 C C . ASN A 1 82 ? 6.409 -6.467 12.810 1.00 86.50 82 ASN A C 1
ATOM 609 O O . ASN A 1 82 ? 7.488 -6.930 13.171 1.00 86.50 82 ASN A O 1
ATOM 613 N N . GLN A 1 83 ? 5.279 -7.173 12.889 1.00 86.31 83 GLN A N 1
ATOM 614 C CA . GLN A 1 83 ? 5.237 -8.558 13.355 1.00 86.31 83 GLN A CA 1
ATOM 615 C C . GLN A 1 83 ? 5.964 -9.511 12.393 1.00 86.31 83 GLN A C 1
ATOM 617 O O . GLN A 1 83 ? 6.607 -10.458 12.843 1.00 86.31 83 GLN A O 1
ATOM 622 N N . ALA A 1 84 ? 5.883 -9.269 11.083 1.00 83.38 84 ALA A N 1
ATOM 623 C CA . ALA A 1 84 ? 6.500 -10.120 10.069 1.00 83.38 84 ALA A CA 1
ATOM 624 C C . ALA A 1 84 ? 8.017 -9.900 9.911 1.00 83.38 84 ALA A C 1
ATOM 626 O O . ALA A 1 84 ? 8.730 -10.819 9.504 1.00 83.38 84 ALA A O 1
ATOM 627 N N . THR A 1 85 ? 8.524 -8.698 10.193 1.00 80.88 85 THR A N 1
ATOM 628 C CA . THR A 1 85 ? 9.924 -8.311 9.916 1.00 80.88 85 THR A CA 1
ATOM 629 C C . THR A 1 85 ? 10.728 -7.933 11.158 1.00 80.88 85 THR A C 1
ATOM 631 O O . THR A 1 85 ? 11.953 -7.889 11.079 1.00 80.88 85 THR A O 1
ATOM 634 N N . GLY A 1 86 ? 10.075 -7.637 12.285 1.00 75.56 86 GLY A N 1
ATOM 635 C CA . GLY A 1 86 ? 10.701 -7.059 13.479 1.00 75.56 86 GLY A CA 1
ATOM 636 C C . GLY A 1 86 ? 11.047 -5.567 13.358 1.00 75.56 86 GLY A C 1
ATOM 637 O O . GLY A 1 86 ? 11.593 -4.995 14.298 1.00 75.56 86 GLY A O 1
ATOM 638 N N . GLU A 1 87 ? 10.744 -4.925 12.225 1.00 73.88 87 GLU A N 1
ATOM 639 C CA . GLU A 1 87 ? 11.060 -3.519 11.943 1.00 73.88 87 GLU A CA 1
ATOM 640 C C . GLU A 1 87 ? 10.081 -2.909 10.930 1.00 73.88 87 GLU A C 1
ATOM 642 O O . GLU A 1 87 ? 9.564 -3.608 10.058 1.00 73.88 87 GLU A O 1
ATOM 647 N N . ASN A 1 88 ? 9.882 -1.590 10.966 1.00 66.44 88 ASN A N 1
ATOM 648 C CA . ASN A 1 88 ? 9.040 -0.932 9.971 1.00 66.44 88 ASN A CA 1
ATOM 649 C C . ASN A 1 88 ? 9.752 -0.924 8.606 1.00 66.44 88 ASN A C 1
ATOM 651 O O . ASN A 1 88 ? 10.785 -0.266 8.440 1.00 66.44 88 ASN A O 1
ATOM 655 N N . ARG A 1 89 ? 9.224 -1.675 7.633 1.00 72.19 89 ARG A N 1
ATOM 656 C CA . ARG A 1 89 ? 9.780 -1.770 6.279 1.00 72.19 89 ARG A CA 1
ATOM 657 C C . ARG A 1 89 ? 8.964 -0.962 5.289 1.00 72.19 89 ARG A C 1
ATOM 659 O O . ARG A 1 89 ? 7.742 -1.050 5.278 1.00 72.19 89 ARG A O 1
ATOM 666 N N . ARG A 1 90 ? 9.674 -0.279 4.383 1.00 78.12 90 ARG A N 1
ATOM 667 C CA . ARG A 1 90 ? 9.057 0.380 3.228 1.00 78.12 90 ARG A CA 1
ATOM 668 C C . ARG A 1 90 ? 8.264 -0.645 2.433 1.00 78.12 90 ARG A C 1
ATOM 670 O O . ARG A 1 90 ? 8.837 -1.627 1.950 1.00 78.12 90 ARG A O 1
ATOM 677 N N . THR A 1 91 ? 6.969 -0.406 2.298 1.00 82.25 91 THR A N 1
ATOM 678 C CA . THR A 1 91 ? 6.047 -1.381 1.711 1.00 82.25 91 THR A CA 1
ATOM 679 C C . THR A 1 91 ? 5.190 -0.718 0.645 1.00 82.25 91 THR A C 1
ATOM 681 O O . THR A 1 91 ? 4.629 0.353 0.870 1.00 82.25 91 THR A O 1
ATOM 684 N N . TRP A 1 92 ? 5.108 -1.336 -0.534 1.00 86.56 92 TRP A N 1
ATOM 685 C CA . TRP A 1 92 ? 4.225 -0.883 -1.601 1.00 86.56 92 TRP A CA 1
ATOM 686 C C . TRP A 1 92 ? 2.763 -1.060 -1.200 1.00 86.56 92 TRP A C 1
ATOM 688 O O . TRP A 1 92 ? 2.370 -2.124 -0.716 1.00 86.56 92 TRP A O 1
ATOM 698 N N . ILE A 1 93 ? 1.983 -0.020 -1.476 1.00 86.25 93 ILE A N 1
ATOM 699 C CA . ILE A 1 93 ? 0.523 0.020 -1.384 1.00 86.25 93 ILE A CA 1
ATOM 700 C C . ILE A 1 93 ? -0.069 0.381 -2.746 1.00 86.25 93 ILE A C 1
ATOM 702 O O . ILE A 1 93 ? 0.657 0.762 -3.665 1.00 86.25 93 ILE A O 1
ATOM 706 N N . GLY A 1 94 ? -1.386 0.262 -2.889 1.00 85.56 94 GLY A N 1
ATOM 707 C CA . GLY A 1 94 ? -2.080 0.414 -4.170 1.00 85.56 94 GLY A CA 1
ATOM 708 C C . GLY A 1 94 ? -2.174 1.845 -4.693 1.00 85.56 94 GLY A C 1
ATOM 709 O O . GLY A 1 94 ? -2.823 2.059 -5.710 1.00 85.56 94 GLY A O 1
ATOM 710 N N . ALA A 1 95 ? -1.576 2.827 -4.014 1.00 83.06 95 ALA A N 1
ATOM 711 C CA . ALA A 1 95 ? -1.627 4.225 -4.420 1.00 83.06 95 ALA A CA 1
ATOM 712 C C . ALA A 1 95 ? -0.816 4.438 -5.708 1.00 83.06 95 ALA A C 1
ATOM 714 O O . ALA A 1 95 ? 0.399 4.215 -5.732 1.00 83.06 95 ALA A O 1
ATOM 715 N N . GLN A 1 96 ? -1.492 4.897 -6.759 1.00 78.75 96 GLN A N 1
ATOM 716 C CA . GLN A 1 96 ? -0.911 5.232 -8.058 1.00 78.75 96 GLN A CA 1
ATOM 717 C C . GLN A 1 96 ? -1.545 6.505 -8.630 1.00 78.75 96 GLN A C 1
ATOM 719 O O . GLN A 1 96 ? -2.702 6.808 -8.352 1.00 78.75 96 GLN A O 1
ATOM 724 N N . ASP A 1 97 ? -0.815 7.204 -9.492 1.00 72.31 97 ASP A N 1
ATOM 725 C CA . ASP A 1 97 ? -1.294 8.336 -10.300 1.00 72.31 97 ASP A CA 1
ATOM 726 C C . ASP A 1 97 ? -0.991 8.129 -11.800 1.00 72.31 97 ASP A C 1
ATOM 728 O O . ASP A 1 97 ? -0.985 9.060 -12.602 1.00 72.31 97 ASP A O 1
ATOM 732 N N . ALA A 1 98 ? -0.760 6.875 -12.207 1.00 68.88 98 ALA A N 1
ATOM 733 C CA . ALA A 1 98 ? -0.344 6.518 -13.564 1.00 68.88 98 ALA A CA 1
ATOM 734 C C . ALA A 1 98 ? -1.379 6.861 -14.654 1.00 68.88 98 ALA A C 1
ATOM 736 O O . ALA A 1 98 ? -1.012 6.979 -15.823 1.00 68.88 98 ALA A O 1
ATOM 737 N N . ILE A 1 99 ? -2.662 6.997 -14.295 1.00 66.75 99 ILE A N 1
ATOM 738 C CA . ILE A 1 99 ? -3.728 7.387 -15.234 1.00 66.75 99 ILE A CA 1
ATOM 739 C C . ILE A 1 99 ? -3.697 8.896 -15.493 1.00 66.75 99 ILE A C 1
ATOM 741 O O . ILE A 1 99 ? -3.852 9.331 -16.634 1.00 66.75 99 ILE A O 1
ATOM 745 N N . GLN A 1 100 ? -3.482 9.691 -14.446 1.00 68.38 100 GLN A N 1
ATOM 746 C CA . GLN A 1 100 ? -3.371 11.137 -14.540 1.00 68.38 100 GLN A CA 1
ATOM 747 C C . GLN A 1 100 ? -2.423 11.636 -13.452 1.00 68.38 100 GLN A C 1
ATOM 749 O O . GLN A 1 100 ? -2.745 11.583 -12.267 1.00 68.38 100 GLN A O 1
ATOM 754 N N . GLU A 1 101 ? -1.272 12.158 -13.875 1.00 70.06 101 GLU A N 1
ATOM 755 C CA . GLU A 1 101 ? -0.262 12.704 -12.971 1.00 70.06 101 GLU A CA 1
ATOM 756 C C . GLU A 1 101 ? -0.885 13.756 -12.038 1.00 70.06 101 GLU A C 1
ATOM 758 O O . GLU A 1 101 ? -1.617 14.653 -12.474 1.00 70.06 101 GLU A O 1
ATOM 763 N N . GLY A 1 102 ? -0.629 13.616 -10.736 1.00 67.50 102 GLY A N 1
ATOM 764 C CA . GLY A 1 102 ? -1.220 14.468 -9.701 1.00 67.50 102 GLY A CA 1
ATOM 765 C C . GLY A 1 102 ? -2.635 14.078 -9.252 1.00 67.50 102 GLY A C 1
ATOM 766 O O . GLY A 1 102 ? -3.147 14.695 -8.315 1.00 67.50 102 GLY A O 1
ATOM 767 N N . GLN A 1 103 ? -3.260 13.057 -9.851 1.00 74.38 103 GLN A N 1
ATOM 768 C CA . GLN A 1 103 ? -4.501 12.448 -9.363 1.00 74.38 103 GLN A CA 1
ATOM 769 C C . GLN A 1 103 ? -4.243 11.038 -8.835 1.00 74.38 103 GLN A C 1
ATOM 771 O O . GLN A 1 103 ? -4.088 10.082 -9.590 1.00 74.38 103 GLN A O 1
ATOM 776 N N . TRP A 1 104 ? -4.235 10.921 -7.511 1.00 77.94 104 TRP A N 1
ATOM 777 C CA . TRP A 1 104 ? -4.033 9.653 -6.826 1.00 77.94 104 TRP A CA 1
ATOM 778 C C . TRP A 1 104 ? -5.307 8.812 -6.806 1.00 77.94 104 TRP A C 1
ATOM 780 O O . TRP A 1 104 ? -6.404 9.315 -6.558 1.00 77.94 104 TRP A O 1
ATOM 790 N N . MET A 1 105 ? -5.139 7.516 -7.037 1.00 83.19 105 MET A N 1
ATOM 791 C CA . MET A 1 105 ? -6.186 6.507 -6.956 1.00 83.19 105 MET A CA 1
ATOM 792 C C . MET A 1 105 ? -5.619 5.185 -6.439 1.00 83.19 105 MET A C 1
ATOM 794 O O . MET A 1 105 ? -4.419 4.919 -6.545 1.00 83.19 105 MET A O 1
ATOM 798 N N . TRP A 1 106 ? -6.493 4.333 -5.911 1.00 88.69 106 TRP A N 1
ATOM 799 C CA . TRP A 1 106 ? -6.128 2.980 -5.510 1.00 88.69 106 TRP A CA 1
ATOM 800 C C . TRP A 1 106 ? -6.208 2.001 -6.691 1.00 88.69 106 TRP A C 1
ATOM 802 O O . TRP A 1 106 ? -7.115 2.081 -7.522 1.00 88.69 106 TRP A O 1
ATOM 812 N N . SER A 1 107 ? -5.261 1.063 -6.781 1.00 87.12 107 SER A N 1
ATOM 813 C CA . SER A 1 107 ? -5.217 0.039 -7.838 1.00 87.12 107 SER A CA 1
ATOM 814 C C . SER A 1 107 ? -6.341 -0.994 -7.751 1.00 87.12 107 SER A C 1
ATOM 816 O O . SER A 1 107 ? -6.672 -1.608 -8.764 1.00 87.12 107 SER A O 1
ATOM 818 N N . ASP A 1 108 ? -6.969 -1.140 -6.584 1.00 86.25 108 ASP A N 1
ATOM 819 C CA . ASP A 1 108 ? -8.154 -1.978 -6.369 1.00 86.25 108 ASP A CA 1
ATOM 820 C C . ASP A 1 108 ? -9.469 -1.313 -6.829 1.00 86.25 108 ASP A C 1
ATOM 822 O O . ASP A 1 108 ? -10.533 -1.927 -6.757 1.00 86.25 108 ASP A O 1
ATOM 826 N N . GLY A 1 109 ? -9.413 -0.062 -7.309 1.00 85.12 109 GLY A N 1
ATOM 827 C CA . GLY A 1 109 ? -10.573 0.702 -7.774 1.00 85.12 109 GLY A CA 1
ATOM 828 C C . GLY A 1 109 ? -11.439 1.291 -6.657 1.00 85.12 109 GLY A C 1
ATOM 829 O O . GLY A 1 109 ? -12.498 1.855 -6.944 1.00 85.12 109 GLY A O 1
ATOM 830 N N . SER A 1 110 ? -11.012 1.172 -5.399 1.00 86.00 110 SER A N 1
ATOM 831 C CA . SER A 1 110 ? -11.681 1.796 -4.260 1.00 86.00 110 SER A CA 1
ATOM 832 C C . SER A 1 110 ? -11.564 3.324 -4.295 1.00 86.00 110 SER A C 1
ATOM 834 O O . SER A 1 110 ? -10.717 3.910 -4.978 1.00 86.00 110 SER A O 1
ATOM 836 N N . VAL A 1 111 ? -12.454 3.990 -3.558 1.00 85.19 111 VAL A N 1
ATOM 837 C CA . VAL A 1 111 ? -12.475 5.452 -3.487 1.00 85.19 111 VAL A CA 1
ATOM 838 C C . VAL A 1 111 ? -11.207 5.983 -2.817 1.00 85.19 111 VAL A C 1
ATOM 840 O O . VAL A 1 111 ? -10.731 5.443 -1.823 1.00 85.19 111 VAL A O 1
ATOM 843 N N . TRP A 1 112 ? -10.660 7.068 -3.359 1.00 83.12 112 TRP A N 1
ATOM 844 C CA . TRP A 1 112 ? -9.536 7.775 -2.753 1.00 83.12 112 TRP A CA 1
ATOM 845 C C . TRP A 1 112 ? -10.035 8.668 -1.604 1.00 83.12 112 TRP A C 1
ATOM 847 O O . TRP A 1 112 ? -10.329 9.847 -1.803 1.00 83.12 112 TRP A O 1
ATOM 857 N N . ASP A 1 113 ? -10.205 8.093 -0.413 1.00 78.69 113 ASP A N 1
ATOM 858 C CA . ASP A 1 113 ? -10.845 8.736 0.750 1.00 78.69 113 ASP A CA 1
ATOM 859 C C . ASP A 1 113 ? -9.952 8.839 2.000 1.00 78.69 113 ASP A C 1
ATOM 861 O O . ASP A 1 113 ? -10.337 9.467 2.989 1.00 78.69 113 ASP A O 1
ATOM 865 N N . TYR A 1 114 ? -8.736 8.294 1.950 1.00 72.31 114 TYR A N 1
ATOM 866 C CA . TYR A 1 114 ? -7.790 8.323 3.058 1.00 72.31 114 TYR A CA 1
ATOM 867 C C . TYR A 1 114 ? -6.544 9.139 2.717 1.00 72.31 114 TYR A C 1
ATOM 869 O O . TYR A 1 114 ? -5.812 8.851 1.773 1.00 72.31 114 TYR A O 1
ATOM 877 N N . LEU A 1 115 ? -6.287 10.164 3.530 1.00 64.81 115 LEU A N 1
ATOM 878 C CA . LEU A 1 115 ? -5.194 11.120 3.352 1.00 64.81 115 LEU A CA 1
ATOM 879 C C . LEU A 1 115 ? -4.337 11.189 4.622 1.00 64.81 115 LEU A C 1
ATOM 881 O O . LEU A 1 115 ? -4.167 12.257 5.202 1.00 64.81 115 LEU A O 1
ATOM 885 N N . ASN A 1 116 ? -3.808 10.059 5.093 1.00 62.25 116 ASN A N 1
ATOM 886 C CA . ASN A 1 116 ? -2.840 10.061 6.198 1.00 62.25 116 ASN A CA 1
ATOM 887 C C . ASN A 1 116 ? -1.408 10.023 5.665 1.00 62.25 116 ASN A C 1
ATOM 889 O O . ASN A 1 116 ? -0.629 9.106 5.934 1.00 62.25 116 ASN A O 1
ATOM 893 N N . TRP A 1 117 ? -1.087 11.017 4.843 1.00 57.94 117 TRP A N 1
ATOM 894 C CA . TRP A 1 117 ? 0.270 11.207 4.370 1.00 57.94 117 TRP A CA 1
ATOM 895 C C . TRP A 1 117 ? 1.174 11.511 5.563 1.00 57.94 117 TRP A C 1
ATOM 897 O O . TRP A 1 117 ? 0.884 12.388 6.380 1.00 57.94 117 TRP A O 1
ATOM 907 N N . ARG A 1 118 ? 2.293 10.793 5.668 1.00 48.19 118 ARG A N 1
ATOM 908 C CA . ARG A 1 118 ? 3.353 11.123 6.622 1.00 48.19 118 ARG A CA 1
ATOM 909 C C . ARG A 1 118 ? 3.757 12.588 6.410 1.00 48.19 118 ARG A C 1
ATOM 911 O O . ARG A 1 118 ? 3.831 13.032 5.269 1.00 48.19 118 ARG A O 1
ATOM 918 N N . THR A 1 119 ? 4.029 13.347 7.474 1.00 39.69 119 THR A N 1
ATOM 919 C CA . THR A 1 119 ? 4.456 14.753 7.354 1.00 39.69 119 THR A CA 1
ATOM 920 C C . THR A 1 119 ? 5.630 14.873 6.374 1.00 39.69 119 THR A C 1
ATOM 922 O O . THR A 1 119 ? 6.713 14.363 6.659 1.00 39.69 11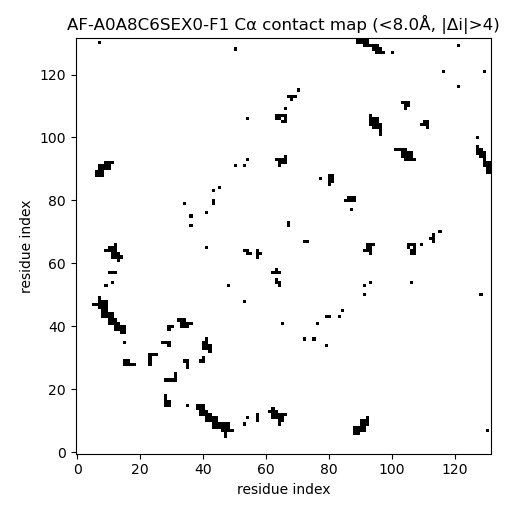9 THR A O 1
ATOM 925 N N . GLY A 1 120 ? 5.412 15.525 5.227 1.00 41.78 120 GLY A N 1
ATOM 926 C CA . GLY A 1 120 ? 6.399 15.634 4.143 1.00 41.78 120 GLY A CA 1
ATOM 927 C C . GLY A 1 120 ? 6.172 14.710 2.940 1.00 41.78 120 GLY A C 1
ATOM 928 O O . GLY A 1 120 ? 7.015 14.700 2.047 1.00 41.78 120 GLY A O 1
ATOM 929 N N . GLU A 1 121 ? 5.061 13.972 2.894 1.00 49.03 121 GLU A N 1
ATOM 930 C CA . GLU A 1 121 ? 4.590 13.237 1.718 1.00 49.03 121 GLU A CA 1
ATOM 931 C C . GLU A 1 121 ? 3.243 13.794 1.211 1.00 49.03 121 GLU A C 1
ATOM 933 O O . GLU A 1 121 ? 2.467 14.318 2.014 1.00 49.03 121 GLU A O 1
ATOM 938 N N . PRO A 1 122 ? 2.950 13.705 -0.100 1.00 46.22 122 PRO A N 1
ATOM 939 C CA . PRO A 1 122 ? 3.846 13.237 -1.159 1.00 46.22 122 PRO A CA 1
ATOM 940 C C . PRO A 1 122 ? 4.945 14.279 -1.439 1.00 46.22 122 PRO A C 1
ATOM 942 O O . PRO A 1 122 ? 4.654 15.399 -1.866 1.00 46.22 122 PRO A O 1
ATOM 945 N N . ASN A 1 123 ? 6.221 13.946 -1.205 1.00 45.44 123 ASN A N 1
ATOM 946 C CA . ASN A 1 123 ? 7.305 14.745 -1.753 1.00 45.44 123 ASN A CA 1
ATOM 947 C C . ASN A 1 123 ? 7.440 14.337 -3.212 1.00 45.44 123 ASN A C 1
ATOM 949 O O . ASN A 1 123 ? 7.545 13.167 -3.565 1.00 45.44 123 ASN A O 1
ATOM 953 N N . ASN A 1 124 ? 7.391 15.328 -4.089 1.00 50.28 124 ASN A N 1
ATOM 954 C CA .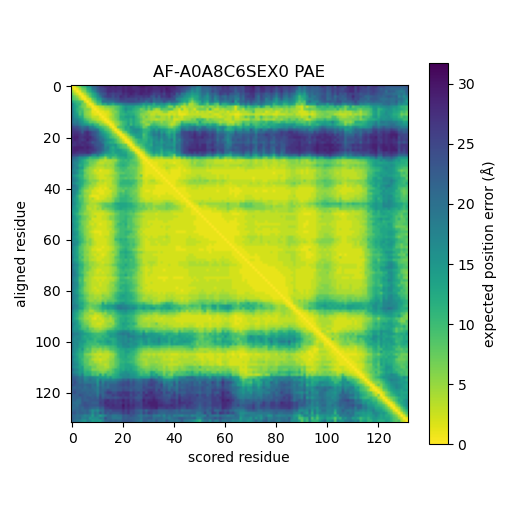 ASN A 1 124 ? 7.541 15.168 -5.526 1.00 50.28 124 ASN A CA 1
ATOM 955 C C . ASN A 1 124 ? 8.996 14.802 -5.903 1.00 50.28 124 ASN A C 1
ATOM 957 O O . ASN A 1 124 ? 9.616 15.437 -6.753 1.00 50.28 124 ASN A O 1
ATOM 961 N N . HIS A 1 125 ? 9.591 13.816 -5.227 1.00 41.16 125 HIS A N 1
ATOM 962 C CA . HIS A 1 125 ? 10.961 13.369 -5.431 1.00 41.16 125 HIS A CA 1
ATOM 963 C C . HIS A 1 125 ? 11.005 12.079 -6.265 1.00 41.16 125 HIS A C 1
ATOM 965 O O . HIS A 1 125 ? 11.749 11.147 -5.973 1.00 41.16 125 HIS A O 1
ATOM 971 N N . GLY A 1 126 ? 10.241 12.075 -7.362 1.00 41.88 126 GLY A N 1
ATOM 972 C CA . GLY A 1 126 ? 10.457 11.201 -8.514 1.00 41.88 126 GLY A CA 1
ATOM 973 C C . GLY A 1 126 ? 9.754 9.843 -8.486 1.00 41.88 126 GLY A C 1
ATOM 974 O O . GLY A 1 126 ? 10.397 8.828 -8.233 1.00 41.88 126 GLY A O 1
ATOM 975 N N . GLY A 1 127 ? 8.490 9.833 -8.927 1.00 42.78 127 GLY A N 1
ATOM 976 C CA . GLY A 1 127 ? 7.925 8.724 -9.705 1.00 42.78 127 GLY A CA 1
ATOM 977 C C . GLY A 1 127 ? 6.741 7.986 -9.081 1.00 42.78 127 GLY A C 1
ATOM 978 O O . GLY A 1 127 ? 6.937 7.019 -8.357 1.00 42.78 127 GLY A O 1
ATOM 979 N N . THR A 1 128 ? 5.534 8.413 -9.452 1.00 52.69 128 THR A N 1
ATOM 980 C CA . THR A 1 128 ? 4.337 7.611 -9.804 1.00 52.69 128 THR A CA 1
ATOM 981 C C . THR A 1 128 ? 3.761 6.569 -8.818 1.00 52.69 128 THR A C 1
ATOM 983 O O . THR A 1 128 ? 2.783 5.887 -9.133 1.00 52.69 128 THR A O 1
ATOM 986 N N . SER A 1 129 ? 4.364 6.346 -7.646 1.00 50.88 129 SER A N 1
ATOM 987 C CA . SER A 1 129 ? 3.972 5.269 -6.720 1.00 50.88 129 SER A CA 1
ATOM 988 C C . SER A 1 129 ? 4.404 5.568 -5.282 1.00 50.88 129 SER A C 1
ATOM 990 O O . SER A 1 129 ? 5.570 5.883 -5.037 1.00 50.88 129 SER A O 1
ATOM 992 N N . THR A 1 130 ? 3.496 5.427 -4.311 1.00 55.53 1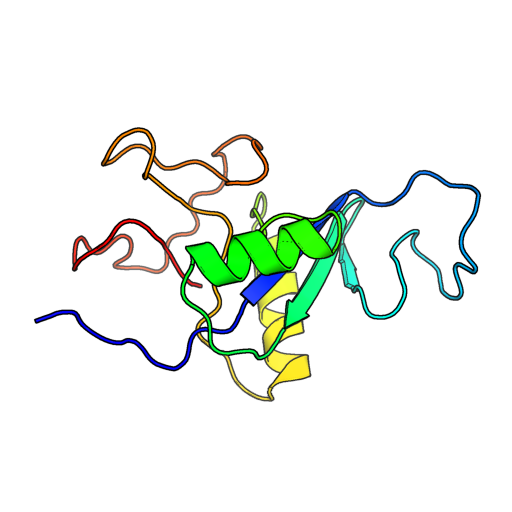30 THR A N 1
ATOM 993 C CA . THR A 1 130 ? 3.786 5.677 -2.883 1.00 55.53 130 THR A CA 1
ATOM 994 C C . THR A 1 130 ? 4.017 4.374 -2.109 1.00 55.53 130 THR A C 1
ATOM 996 O O . THR A 1 130 ? 3.359 3.361 -2.347 1.00 55.53 130 THR A O 1
ATOM 999 N N . SER A 1 131 ? 4.948 4.407 -1.151 1.00 53.47 131 SER A N 1
ATOM 1000 C CA . SER A 1 131 ? 5.147 3.380 -0.116 1.00 53.47 131 SER A CA 1
ATOM 1001 C C . SER A 1 131 ? 4.835 3.935 1.277 1.00 53.47 131 SER A C 1
ATOM 1003 O O . SER A 1 131 ? 5.120 5.109 1.520 1.00 53.47 131 SER A O 1
ATOM 1005 N N . LEU A 1 132 ? 4.343 3.095 2.191 1.00 54.28 132 LEU A N 1
ATOM 1006 C CA . LEU A 1 132 ? 4.218 3.416 3.625 1.00 54.28 132 LEU A CA 1
ATOM 1007 C C . LEU A 1 132 ? 5.504 3.109 4.398 1.00 54.28 132 LEU A C 1
ATOM 1009 O O . LEU A 1 132 ? 6.225 2.163 3.988 1.00 54.28 132 LEU A O 1
#

Organism: NCBI:txid47308

InterPro domains:
  IPR001304 C-type lectin-like [PF00059] (48-127)
  IPR001304 C-type lectin-like [PS50041] (37-132)
  IPR001304 C-type lectin-like [SM00034] (30-129)
  IPR016186 C-type lectin-like/link domain superfamily [G3DSA:3.10.100.10] (16-131)
  IPR016187 C-type lectin fold [SSF56436] (8-127)
  IPR050111 C-type lectin and snaclec domain-containing protein [PTHR22803] (21-127)